Protein AF-A0A2E2EF40-F1 (afdb_monomer_lite)

pLDDT: mean 74.24, std 18.03, range [27.7, 95.25]

Secondary structure (DSSP, 8-state):
------S--EEEEEETTEEEEEEEEEEEEETTTTEEEEEE-GGGGGG--TTSPEEEE-SGGG-EEEE-EEEEETTEEEEEPPS-EE-----SS-EEEPPTT---EEEEEEE-SSSTT-EEEEEEEEEEEETTEEEEE--GGGTHHHHGGGGS-------

Structure (mmCIF, N/CA/C/O backbone):
data_AF-A0A2E2EF40-F1
#
_entry.id   AF-A0A2E2EF40-F1
#
loop_
_atom_site.group_PDB
_atom_site.id
_atom_site.type_symbol
_atom_site.label_atom_id
_atom_site.label_alt_id
_atom_site.label_comp_id
_atom_site.label_asym_id
_atom_site.label_entity_id
_atom_site.label_seq_id
_atom_site.pdbx_PDB_ins_code
_atom_site.Cartn_x
_atom_site.Cartn_y
_atom_site.Cartn_z
_atom_site.occupancy
_atom_site.B_iso_or_equiv
_atom_site.auth_seq_id
_atom_site.auth_comp_id
_atom_site.auth_asym_id
_atom_site.auth_atom_id
_atom_site.pdbx_PDB_model_num
ATOM 1 N N . MET A 1 1 ? 7.860 -22.234 -0.639 1.00 31.56 1 MET A N 1
ATOM 2 C CA . MET A 1 1 ? 7.579 -21.766 -2.011 1.00 31.56 1 MET A CA 1
ATOM 3 C C . MET A 1 1 ? 7.080 -20.339 -1.904 1.00 31.56 1 MET A C 1
ATOM 5 O O . MET A 1 1 ? 5.899 -20.132 -1.648 1.00 31.56 1 MET A O 1
ATOM 9 N N . ASP A 1 2 ? 8.005 -19.384 -1.998 1.00 34.00 2 ASP A N 1
ATOM 10 C CA . ASP A 1 2 ? 7.690 -17.957 -2.047 1.00 34.00 2 ASP A CA 1
ATOM 11 C C . ASP A 1 2 ? 7.050 -17.652 -3.397 1.00 34.00 2 ASP A C 1
ATOM 13 O O . ASP A 1 2 ? 7.686 -17.753 -4.447 1.00 34.00 2 ASP A O 1
ATOM 17 N N . LYS A 1 3 ? 5.751 -17.357 -3.367 1.00 34.69 3 LYS A N 1
ATOM 18 C CA . LYS A 1 3 ? 5.041 -16.816 -4.520 1.00 34.69 3 LYS A CA 1
ATOM 19 C C . LYS A 1 3 ? 5.414 -15.340 -4.633 1.00 34.69 3 LYS A C 1
ATOM 21 O O . LYS A 1 3 ? 5.454 -14.640 -3.625 1.00 34.69 3 LYS A O 1
ATOM 26 N N . GLY A 1 4 ? 5.753 -14.940 -5.858 1.00 31.34 4 GLY A N 1
ATOM 27 C CA . GLY A 1 4 ? 6.268 -13.626 -6.221 1.00 31.34 4 GLY A CA 1
ATOM 28 C C . GLY A 1 4 ? 5.446 -12.464 -5.681 1.00 31.34 4 GLY A C 1
ATOM 29 O O . GLY A 1 4 ? 4.283 -12.630 -5.332 1.00 31.34 4 GLY A O 1
ATOM 30 N N . ALA A 1 5 ? 6.089 -11.298 -5.633 1.00 36.22 5 ALA A N 1
ATOM 31 C CA . ALA A 1 5 ? 5.515 -10.017 -5.249 1.00 36.22 5 ALA A CA 1
ATOM 32 C C . ALA A 1 5 ? 4.274 -9.692 -6.100 1.00 36.22 5 ALA A C 1
ATOM 34 O O . ALA A 1 5 ? 4.345 -9.018 -7.124 1.00 36.22 5 ALA A O 1
ATOM 35 N N . THR A 1 6 ? 3.133 -10.231 -5.694 1.00 41.31 6 THR A N 1
ATOM 36 C CA . THR A 1 6 ? 1.815 -9.917 -6.212 1.00 41.31 6 THR A CA 1
ATOM 37 C C . THR A 1 6 ? 1.400 -8.555 -5.675 1.00 41.31 6 THR A C 1
ATOM 39 O O . THR A 1 6 ? 1.811 -8.135 -4.596 1.00 41.31 6 THR A O 1
ATOM 42 N N . ASN A 1 7 ? 0.605 -7.850 -6.476 1.00 52.72 7 ASN A N 1
ATOM 43 C CA . ASN A 1 7 ? 0.009 -6.536 -6.235 1.00 52.72 7 ASN A CA 1
ATOM 44 C C . ASN A 1 7 ? -0.895 -6.505 -4.983 1.00 52.72 7 ASN A C 1
ATOM 46 O O . ASN A 1 7 ? -2.110 -6.330 -5.094 1.00 52.72 7 ASN A O 1
ATOM 50 N N . GLU A 1 8 ? -0.325 -6.727 -3.806 1.00 73.81 8 GLU A N 1
ATOM 51 C CA . GLU A 1 8 ? -1.030 -6.899 -2.541 1.00 73.81 8 GLU A CA 1
ATOM 52 C C . GLU A 1 8 ? -0.910 -5.629 -1.696 1.00 73.81 8 GLU A C 1
ATOM 54 O O . GLU A 1 8 ? 0.163 -5.031 -1.587 1.00 73.81 8 GLU A O 1
ATOM 59 N N . CYS A 1 9 ? -2.029 -5.195 -1.111 1.00 86.25 9 CYS A N 1
ATOM 60 C CA . CYS A 1 9 ? -2.019 -4.123 -0.125 1.00 86.25 9 CYS A CA 1
ATOM 61 C C . CYS A 1 9 ? -1.294 -4.622 1.130 1.00 86.25 9 CYS A C 1
ATOM 63 O O . CYS A 1 9 ? -1.568 -5.715 1.631 1.00 86.25 9 CYS A O 1
ATOM 65 N N . PHE A 1 10 ? -0.379 -3.818 1.655 1.00 91.38 10 PHE A N 1
ATOM 66 C CA . PHE A 1 10 ? 0.350 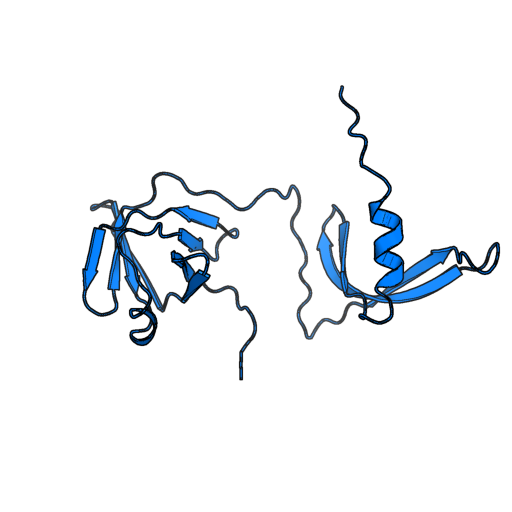-4.159 2.870 1.00 91.38 10 PHE A CA 1
ATOM 67 C C . PHE A 1 10 ? 0.583 -2.923 3.720 1.00 91.38 10 PHE A C 1
ATOM 69 O O . PHE A 1 10 ? 0.743 -1.811 3.209 1.00 91.38 10 PHE A O 1
ATOM 76 N N . ILE A 1 11 ? 0.664 -3.136 5.027 1.00 92.75 11 ILE A N 1
ATOM 77 C CA . ILE A 1 11 ? 1.240 -2.159 5.942 1.00 92.75 11 ILE A CA 1
ATOM 78 C C . ILE A 1 11 ? 2.690 -2.529 6.231 1.00 92.75 11 ILE A C 1
ATOM 80 O O . ILE A 1 11 ? 3.075 -3.699 6.168 1.00 92.75 11 ILE A O 1
ATOM 84 N N . TRP A 1 12 ? 3.516 -1.545 6.553 1.00 93.00 12 TRP A N 1
ATOM 85 C CA . TRP A 1 12 ? 4.860 -1.814 7.045 1.00 93.00 12 TRP A CA 1
ATOM 86 C C . TRP A 1 12 ? 5.276 -0.840 8.138 1.00 93.00 12 TRP A C 1
ATOM 88 O O . TRP A 1 12 ? 4.771 0.282 8.226 1.00 93.00 12 TRP A O 1
ATOM 98 N N . GLN A 1 13 ? 6.242 -1.286 8.937 1.00 92.19 13 GLN A N 1
ATOM 99 C CA . GLN A 1 13 ? 6.933 -0.485 9.939 1.00 92.19 13 GLN A CA 1
ATOM 100 C C . GLN A 1 13 ? 8.443 -0.633 9.768 1.00 92.19 13 GLN A C 1
ATOM 102 O O . GLN A 1 13 ? 8.938 -1.681 9.347 1.00 92.19 13 GLN A O 1
ATOM 107 N N . ASN A 1 14 ? 9.175 0.417 10.125 1.00 87.94 14 ASN A N 1
ATOM 108 C CA . ASN A 1 14 ? 10.618 0.339 10.314 1.00 87.94 14 ASN A CA 1
ATOM 109 C C . ASN A 1 14 ? 10.872 0.290 11.824 1.00 87.94 14 ASN A C 1
ATOM 111 O O . ASN A 1 14 ? 10.553 1.240 12.541 1.00 87.94 14 ASN A O 1
ATOM 115 N N . ILE A 1 15 ? 11.383 -0.835 12.317 1.00 86.81 15 ILE A N 1
ATOM 116 C CA . 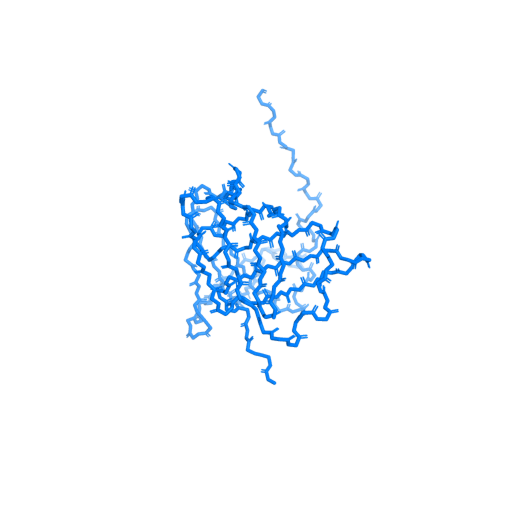ILE A 1 15 ? 11.641 -1.082 13.739 1.00 86.81 15 ILE A CA 1
ATOM 117 C C . ILE A 1 15 ? 13.092 -1.550 13.851 1.00 86.81 15 ILE A C 1
ATOM 119 O O . ILE A 1 15 ? 13.463 -2.532 13.212 1.00 86.81 15 ILE A O 1
ATOM 123 N N . TYR A 1 16 ? 13.913 -0.840 14.631 1.00 85.56 16 TYR A N 1
ATOM 124 C CA . TYR A 1 16 ? 15.350 -1.120 14.792 1.00 85.56 16 TYR A CA 1
ATOM 125 C C . TYR A 1 16 ? 16.074 -1.327 13.448 1.00 85.56 16 TYR A C 1
ATOM 127 O O . TYR A 1 16 ? 16.687 -2.365 13.220 1.00 85.56 16 TYR A O 1
ATOM 135 N N . GLU A 1 17 ? 15.914 -0.371 12.524 1.00 83.56 17 GLU A N 1
ATOM 136 C CA . GLU A 1 17 ? 16.506 -0.387 11.168 1.00 83.56 17 GLU A CA 1
ATOM 137 C C . GLU A 1 17 ? 16.052 -1.541 10.258 1.00 83.56 17 GLU A C 1
ATOM 139 O O . GLU A 1 17 ? 16.454 -1.632 9.098 1.00 83.56 17 GLU A O 1
ATOM 144 N N . LYS A 1 18 ? 15.143 -2.394 10.734 1.00 85.06 18 LYS A N 1
ATOM 145 C CA . LYS A 1 18 ? 14.569 -3.487 9.963 1.00 85.06 18 LYS A CA 1
ATOM 146 C C . LYS A 1 18 ? 13.156 -3.141 9.513 1.00 85.06 18 LYS A C 1
ATOM 148 O O . LYS A 1 18 ? 12.322 -2.674 10.289 1.00 85.06 18 LYS A O 1
ATOM 153 N N . ARG A 1 19 ? 12.874 -3.409 8.238 1.00 87.69 19 ARG A N 1
ATOM 154 C CA . ARG A 1 19 ? 11.537 -3.266 7.661 1.00 87.69 19 ARG A CA 1
ATOM 155 C C . ARG A 1 19 ? 10.715 -4.527 7.921 1.00 87.69 19 ARG A C 1
ATOM 157 O O . ARG A 1 19 ? 11.106 -5.616 7.507 1.00 87.69 19 ARG A O 1
ATOM 164 N N . PHE A 1 20 ? 9.561 -4.364 8.556 1.00 88.38 20 PHE A N 1
ATOM 165 C CA . PHE A 1 20 ? 8.573 -5.420 8.770 1.00 88.38 20 PHE A CA 1
ATOM 166 C C . PHE A 1 20 ? 7.357 -5.148 7.895 1.00 88.38 20 PHE A C 1
ATOM 168 O O . PHE A 1 20 ? 6.777 -4.069 7.970 1.00 88.38 20 PHE A O 1
ATOM 175 N N . ILE A 1 21 ? 7.008 -6.103 7.033 1.00 90.62 21 ILE A N 1
ATOM 176 C CA . ILE A 1 21 ? 5.895 -6.000 6.084 1.00 90.62 21 ILE A CA 1
ATOM 177 C C . ILE A 1 21 ? 4.789 -6.951 6.532 1.00 90.62 21 ILE A C 1
ATOM 179 O O . ILE A 1 21 ? 5.046 -8.122 6.818 1.00 90.62 21 ILE A O 1
ATOM 183 N N . HIS A 1 22 ? 3.558 -6.450 6.551 1.00 90.31 22 HIS A N 1
ATOM 184 C CA . HIS A 1 22 ? 2.372 -7.206 6.917 1.00 90.31 22 HIS A CA 1
ATOM 185 C C . HIS A 1 22 ? 1.329 -7.073 5.812 1.00 90.31 22 HIS A C 1
ATOM 187 O O . HIS A 1 22 ? 0.774 -5.998 5.581 1.00 90.31 22 HIS A O 1
ATOM 193 N N . TYR A 1 23 ? 1.081 -8.180 5.121 1.00 89.12 23 TYR A N 1
ATOM 194 C CA . TYR A 1 23 ? 0.034 -8.263 4.111 1.00 89.12 23 TYR A CA 1
ATOM 195 C C . TYR A 1 23 ? -1.343 -8.160 4.764 1.00 89.12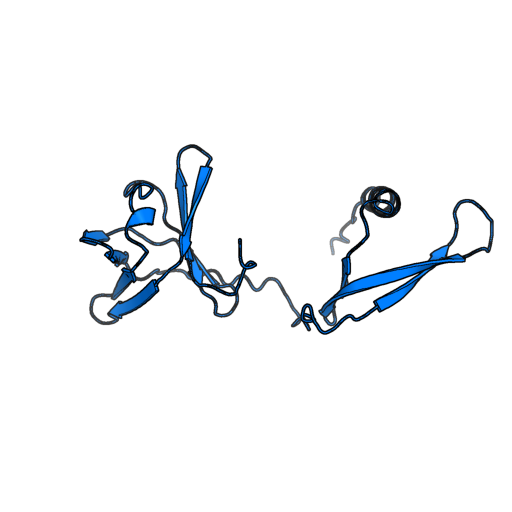 23 TYR A C 1
ATOM 197 O O . TYR A 1 23 ? -1.569 -8.740 5.830 1.00 89.12 23 TYR A O 1
ATOM 205 N N . ILE A 1 24 ? -2.218 -7.391 4.121 1.00 90.38 24 ILE A N 1
ATOM 206 C CA . ILE A 1 24 ? -3.563 -7.091 4.602 1.00 90.38 24 ILE A CA 1
ATOM 207 C C . ILE A 1 24 ? -4.509 -8.190 4.129 1.00 90.38 24 ILE A C 1
ATOM 209 O O . ILE A 1 24 ? -4.603 -8.439 2.928 1.00 90.38 24 ILE A O 1
ATOM 213 N N . ASP A 1 25 ? -5.209 -8.819 5.068 1.00 89.75 25 ASP A N 1
ATOM 214 C CA . ASP A 1 25 ? -6.244 -9.809 4.769 1.00 89.75 25 ASP A CA 1
ATOM 215 C C . ASP A 1 25 ? -7.585 -9.111 4.467 1.00 89.75 25 ASP A C 1
ATOM 217 O O . ASP A 1 25 ? -8.266 -9.465 3.505 1.00 89.75 25 ASP A O 1
ATOM 221 N N . SER A 1 26 ? -7.943 -8.075 5.237 1.00 89.38 26 SER A N 1
ATOM 222 C CA . SER A 1 26 ? -9.144 -7.259 5.010 1.00 89.38 26 SER A CA 1
ATOM 223 C C . SER A 1 26 ? -8.935 -5.795 5.427 1.00 89.38 26 SER A C 1
ATOM 225 O O . SER A 1 26 ? -8.096 -5.482 6.276 1.00 89.38 26 SER A O 1
ATOM 227 N N . MET A 1 27 ? -9.667 -4.873 4.794 1.00 91.19 27 MET A N 1
ATOM 228 C CA . MET A 1 27 ? -9.644 -3.442 5.112 1.00 91.19 27 MET A CA 1
ATOM 229 C C . MET A 1 27 ? -11.061 -2.878 5.072 1.00 91.19 27 MET A C 1
ATOM 231 O O . MET A 1 27 ? -11.761 -3.032 4.073 1.00 91.19 27 MET A O 1
ATOM 235 N N . GLU A 1 28 ? -11.451 -2.184 6.133 1.00 92.88 28 GLU A N 1
ATOM 236 C CA . GLU A 1 28 ? -12.728 -1.487 6.251 1.00 92.88 28 GLU A CA 1
ATOM 237 C C . GLU A 1 28 ? -12.473 -0.007 6.551 1.00 92.88 28 GLU A C 1
ATOM 239 O O . GLU A 1 28 ? -11.594 0.338 7.343 1.00 92.88 28 GLU A O 1
ATOM 244 N N . ILE A 1 29 ? -13.242 0.875 5.916 1.00 91.75 29 ILE A N 1
ATOM 245 C CA . ILE A 1 29 ? -13.181 2.318 6.143 1.00 91.75 29 ILE A CA 1
ATOM 246 C C . ILE A 1 29 ? -14.504 2.742 6.763 1.00 91.75 29 ILE A C 1
ATOM 248 O O . ILE A 1 29 ? -15.562 2.510 6.182 1.00 91.75 29 ILE A O 1
ATOM 252 N N . ASP A 1 30 ? -14.430 3.404 7.912 1.00 90.69 30 ASP A N 1
ATOM 253 C CA . ASP A 1 30 ? -15.572 4.055 8.540 1.00 90.69 30 ASP A CA 1
ATOM 254 C C . ASP A 1 30 ? -15.464 5.567 8.280 1.00 90.69 30 ASP A C 1
ATOM 256 O O . ASP A 1 30 ? -14.671 6.257 8.935 1.00 90.69 30 ASP A O 1
ATOM 260 N N . PRO A 1 31 ? -16.201 6.105 7.290 1.00 87.00 31 PRO A N 1
ATOM 261 C CA . PRO A 1 31 ? -16.083 7.507 6.906 1.00 87.00 31 PRO A CA 1
ATOM 262 C C . PRO A 1 31 ? -16.685 8.457 7.947 1.00 87.00 31 PRO A C 1
ATOM 264 O O . PRO A 1 31 ? -16.299 9.624 7.990 1.00 87.00 31 PRO A O 1
ATOM 267 N N . VAL A 1 32 ? -17.610 7.975 8.787 1.00 91.19 32 VAL A N 1
ATOM 268 C CA . VAL A 1 32 ? -18.254 8.783 9.833 1.00 91.19 32 VAL A CA 1
ATOM 269 C C . VAL A 1 32 ? -17.279 8.998 10.981 1.00 91.19 32 VAL A C 1
ATOM 271 O O . VAL A 1 32 ? -17.085 10.128 11.426 1.00 91.19 32 VAL A O 1
ATOM 274 N N . LEU A 1 33 ? -16.622 7.924 11.421 1.00 91.94 33 LEU A N 1
ATOM 275 C CA . LEU A 1 33 ? -15.618 7.980 12.482 1.00 91.94 33 LEU A CA 1
ATOM 276 C C . LEU A 1 33 ? -14.229 8.402 11.982 1.00 91.94 33 LEU A C 1
ATOM 278 O O . LEU A 1 33 ? -13.340 8.624 12.799 1.00 91.94 33 LEU A O 1
ATOM 282 N N . LYS A 1 34 ? -14.039 8.528 10.661 1.00 93.38 34 LYS A N 1
ATOM 283 C CA . LYS A 1 34 ? -12.747 8.807 10.014 1.00 93.38 34 LYS A CA 1
ATOM 284 C C . LYS A 1 34 ? -11.655 7.842 10.483 1.00 93.38 34 LYS A C 1
ATOM 286 O O . LYS A 1 34 ? -10.565 8.264 10.869 1.00 93.38 34 LYS A O 1
ATOM 291 N N . ILE A 1 35 ? -11.936 6.543 10.424 1.00 94.88 35 ILE A N 1
ATOM 292 C CA . ILE A 1 35 ? -10.974 5.491 10.781 1.00 94.88 35 ILE A CA 1
ATOM 293 C C . ILE A 1 35 ? -10.869 4.424 9.696 1.00 94.88 35 ILE A C 1
ATOM 295 O O . ILE A 1 35 ? -11.780 4.220 8.892 1.00 94.88 35 ILE A O 1
ATOM 299 N N . ILE A 1 36 ? -9.739 3.724 9.706 1.00 94.38 36 ILE A N 1
ATOM 300 C CA . ILE A 1 36 ? -9.470 2.551 8.880 1.00 94.38 36 ILE A CA 1
ATOM 301 C C . ILE A 1 36 ? -9.203 1.373 9.812 1.00 94.38 36 ILE A C 1
ATOM 303 O O . ILE A 1 36 ? -8.343 1.453 10.690 1.00 94.38 36 ILE A O 1
ATOM 307 N N . ARG A 1 37 ? -9.917 0.265 9.608 1.00 95.00 37 ARG A N 1
ATOM 308 C CA . ARG A 1 37 ? -9.665 -1.014 10.278 1.00 95.00 37 ARG A CA 1
ATOM 309 C C . ARG A 1 37 ? -8.955 -1.940 9.302 1.00 95.00 37 ARG A C 1
ATOM 311 O O . ARG A 1 37 ? -9.443 -2.170 8.200 1.00 95.00 37 ARG A O 1
ATOM 318 N N . ILE A 1 38 ? -7.795 -2.447 9.699 1.00 94.62 38 ILE A N 1
ATOM 319 C CA . ILE A 1 38 ? -6.955 -3.324 8.883 1.00 94.62 38 ILE A CA 1
ATOM 320 C C . ILE A 1 38 ? -6.765 -4.639 9.623 1.00 94.62 38 ILE A C 1
ATOM 322 O O . ILE A 1 38 ? -6.267 -4.654 10.748 1.00 94.62 38 ILE A O 1
ATOM 326 N N . GLU A 1 39 ? -7.121 -5.741 8.977 1.00 92.56 39 GLU A N 1
ATOM 327 C CA . GLU A 1 39 ? -6.853 -7.085 9.471 1.00 92.56 39 GLU A CA 1
ATOM 328 C C . GLU A 1 39 ? -5.579 -7.641 8.832 1.00 92.56 39 GLU A C 1
ATOM 330 O O . GLU A 1 39 ? -5.391 -7.568 7.614 1.00 92.56 39 GLU A O 1
ATOM 335 N N . ILE A 1 40 ? -4.695 -8.204 9.656 1.00 90.56 40 ILE A N 1
ATOM 336 C CA . ILE A 1 40 ? -3.489 -8.904 9.202 1.00 90.56 40 ILE A CA 1
ATOM 337 C C . ILE A 1 40 ? -3.405 -10.288 9.852 1.00 90.56 40 ILE A C 1
ATOM 339 O O . ILE A 1 40 ? -3.932 -10.520 10.940 1.00 90.56 40 ILE A O 1
ATOM 343 N N . LYS A 1 41 ? -2.636 -11.200 9.251 1.00 83.94 41 LYS A N 1
ATOM 344 C CA . LYS A 1 41 ? -2.429 -12.551 9.801 1.00 83.94 41 LYS A CA 1
ATOM 345 C C . LYS A 1 41 ? -1.925 -12.512 11.247 1.00 83.94 41 LYS A C 1
ATOM 347 O O . LYS A 1 41 ? -0.906 -11.885 11.521 1.00 83.94 41 LYS A O 1
ATOM 352 N N . ALA A 1 42 ? -2.525 -13.308 12.135 1.00 75.38 42 ALA A N 1
ATOM 353 C CA . ALA A 1 42 ? -2.170 -13.390 13.562 1.00 75.38 42 ALA A CA 1
ATOM 354 C C . ALA A 1 42 ? -0.662 -13.522 13.840 1.00 75.38 42 ALA A C 1
ATOM 356 O O . ALA A 1 42 ? -0.101 -12.866 14.715 1.00 75.38 42 ALA A O 1
ATOM 357 N N . ARG A 1 43 ? 0.040 -14.348 13.054 1.00 77.00 43 ARG A N 1
ATOM 358 C CA . ARG A 1 43 ? 1.495 -14.552 13.191 1.00 77.00 43 ARG A CA 1
ATOM 359 C C . ARG A 1 43 ? 2.320 -13.276 12.978 1.00 77.00 43 ARG A C 1
ATOM 361 O O . ARG A 1 43 ? 3.436 -13.189 13.480 1.00 77.00 43 ARG A O 1
ATOM 368 N N . SER A 1 44 ? 1.775 -12.310 12.247 1.00 76.62 44 SER A N 1
ATOM 369 C CA . SER A 1 44 ? 2.409 -11.039 11.909 1.00 76.62 44 SER A CA 1
ATOM 370 C C . SER A 1 44 ? 2.351 -10.019 13.053 1.00 76.62 44 SER A C 1
ATOM 372 O O . SER A 1 44 ? 3.173 -9.106 13.071 1.00 76.62 44 SER A O 1
ATOM 374 N N . PHE A 1 45 ? 1.455 -10.195 14.036 1.00 76.19 45 PHE A N 1
ATOM 375 C CA . PHE A 1 45 ? 1.294 -9.267 15.167 1.00 76.19 45 PHE A CA 1
ATOM 376 C C . PHE A 1 45 ? 2.507 -9.191 16.092 1.00 76.19 45 PHE A C 1
ATOM 378 O O . PHE A 1 45 ? 2.739 -8.159 16.714 1.00 76.19 45 PHE A O 1
ATOM 385 N N . LYS A 1 46 ? 3.329 -10.248 16.150 1.00 77.94 46 LYS A N 1
ATOM 386 C CA . LYS A 1 46 ? 4.540 -10.291 16.992 1.00 77.94 46 LYS A CA 1
ATOM 387 C C . LYS A 1 46 ? 5.552 -9.184 16.682 1.00 77.94 46 LYS A C 1
ATOM 389 O O . LYS A 1 46 ? 6.463 -8.959 17.471 1.00 77.94 46 LYS A O 1
ATOM 394 N N . HIS A 1 47 ? 5.426 -8.540 15.526 1.00 78.31 47 HIS A N 1
ATOM 395 C CA . HIS A 1 47 ? 6.346 -7.511 15.058 1.00 78.31 47 HIS A CA 1
ATOM 396 C C . HIS A 1 47 ? 5.679 -6.141 14.915 1.00 78.31 47 HIS A C 1
ATOM 398 O O . HIS A 1 47 ? 6.238 -5.271 14.256 1.00 78.31 47 HIS A O 1
ATOM 404 N N . ILE A 1 48 ? 4.507 -5.944 15.526 1.00 84.75 48 ILE A N 1
ATOM 405 C CA . ILE A 1 48 ? 3.865 -4.634 15.587 1.00 84.75 48 ILE A CA 1
ATOM 406 C C . ILE A 1 48 ? 4.435 -3.834 16.749 1.00 84.75 48 ILE A C 1
ATOM 408 O O . ILE A 1 48 ? 4.469 -4.305 17.884 1.00 84.75 48 ILE A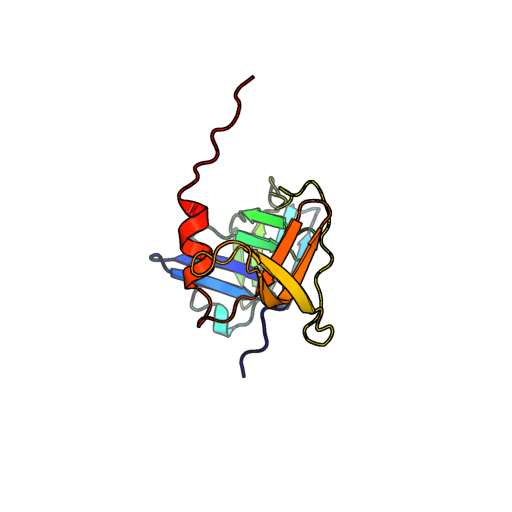 O 1
ATOM 412 N N . HIS A 1 49 ? 4.817 -2.591 16.472 1.00 86.81 49 HIS A N 1
ATOM 413 C CA . HIS A 1 49 ? 5.252 -1.650 17.495 1.00 86.81 49 HIS A CA 1
ATOM 414 C C . HIS A 1 49 ? 4.400 -0.373 17.440 1.00 86.81 49 HIS A C 1
ATOM 416 O O . HIS A 1 49 ? 4.629 0.453 16.557 1.00 86.81 49 HIS A O 1
ATOM 422 N N . PRO A 1 50 ? 3.448 -0.156 18.370 1.00 85.00 50 PRO A N 1
ATOM 423 C CA . PRO A 1 50 ? 2.509 0.973 18.314 1.00 85.00 50 PRO A CA 1
ATOM 424 C C . PRO A 1 50 ? 3.158 2.360 18.221 1.00 85.00 50 PRO A C 1
ATOM 426 O O . PRO A 1 50 ? 2.612 3.250 17.584 1.00 85.00 50 PRO A O 1
ATOM 429 N N . LEU A 1 51 ? 4.341 2.541 18.822 1.00 86.12 51 LEU A N 1
ATOM 430 C CA . LEU A 1 51 ? 5.066 3.821 18.791 1.00 86.12 51 LEU A CA 1
ATOM 431 C C . LEU A 1 51 ? 5.881 4.043 17.504 1.00 86.12 51 LEU A C 1
ATOM 433 O O . LEU A 1 51 ? 6.444 5.118 17.322 1.00 86.12 51 LEU A O 1
ATOM 437 N N . SER A 1 52 ? 6.011 3.031 16.638 1.00 86.62 52 SER A N 1
ATOM 438 C CA . SER A 1 52 ? 6.701 3.190 15.354 1.00 86.62 52 SER A CA 1
ATOM 439 C C . SER A 1 52 ? 5.719 3.648 14.278 1.00 86.62 52 SER A C 1
ATOM 441 O O . SER A 1 52 ? 4.539 3.302 14.299 1.00 86.62 52 SER A O 1
ATOM 443 N N . ASN A 1 53 ? 6.215 4.415 13.307 1.00 88.06 53 ASN A N 1
ATOM 444 C CA . ASN A 1 53 ? 5.404 4.897 12.196 1.00 88.06 53 ASN A CA 1
ATOM 445 C C . ASN A 1 53 ? 4.869 3.721 11.368 1.00 88.06 53 ASN A C 1
ATOM 447 O O . ASN A 1 53 ? 5.636 2.862 10.922 1.00 88.06 53 ASN A O 1
ATOM 451 N N . PHE A 1 54 ? 3.564 3.737 11.114 1.00 92.00 54 PHE A N 1
ATOM 452 C CA . PHE A 1 54 ? 2.923 2.835 10.171 1.00 92.00 54 PHE A CA 1
ATOM 453 C C . PHE A 1 54 ? 2.798 3.509 8.816 1.00 92.00 54 PHE A C 1
ATOM 455 O O . PHE A 1 54 ? 2.481 4.695 8.704 1.00 92.00 54 PHE A O 1
ATOM 462 N N . TYR A 1 55 ? 3.005 2.720 7.776 1.00 92.38 55 TYR A N 1
ATOM 463 C CA . TYR A 1 55 ? 2.766 3.138 6.410 1.00 92.38 55 TYR A CA 1
ATOM 464 C C . TYR A 1 55 ? 1.926 2.085 5.708 1.00 92.38 55 TYR A C 1
ATOM 466 O O . TYR A 1 55 ? 2.105 0.890 5.942 1.00 92.38 55 TYR A O 1
ATOM 474 N N . LEU A 1 56 ? 1.035 2.535 4.837 1.00 90.81 56 LEU A N 1
ATOM 475 C CA . LEU A 1 56 ? 0.149 1.696 4.049 1.00 90.81 56 LEU A CA 1
ATOM 476 C C . LEU A 1 56 ? 0.477 1.867 2.574 1.00 90.81 56 LEU A C 1
ATOM 478 O O . LEU A 1 56 ? 0.520 2.990 2.073 1.00 90.81 56 LEU A O 1
ATOM 482 N N . LYS A 1 57 ? 0.692 0.743 1.888 1.00 89.69 57 LYS A N 1
ATOM 483 C CA . LYS A 1 57 ? 0.737 0.680 0.432 1.00 89.69 57 LYS A CA 1
ATOM 484 C C . LYS A 1 57 ? -0.603 0.152 -0.064 1.00 89.69 57 LYS A C 1
ATOM 486 O O . LYS A 1 57 ? -0.984 -0.976 0.251 1.00 89.69 57 LYS A O 1
ATOM 491 N N . LEU A 1 58 ? -1.289 0.962 -0.858 1.00 85.12 58 LEU A N 1
ATOM 492 C CA . LEU A 1 58 ? -2.489 0.566 -1.578 1.00 85.12 58 LEU A CA 1
ATOM 493 C C . LEU A 1 58 ? -2.115 0.038 -2.961 1.00 85.12 58 LEU A C 1
ATOM 495 O O . LEU A 1 58 ? -1.196 0.533 -3.613 1.00 85.12 58 LEU A O 1
ATOM 499 N N . LYS A 1 59 ? -2.886 -0.942 -3.434 1.00 78.25 59 LYS A N 1
ATOM 500 C CA . LYS A 1 59 ? -2.780 -1.460 -4.801 1.00 78.25 59 LYS A CA 1
ATOM 501 C C . LYS A 1 59 ? -3.080 -0.381 -5.848 1.00 78.25 59 LYS A C 1
ATOM 503 O O . LYS A 1 59 ? -2.461 -0.349 -6.905 1.00 78.25 59 LYS A O 1
ATOM 508 N N . THR A 1 60 ? -4.038 0.499 -5.567 1.00 69.12 60 THR A N 1
ATOM 509 C CA . THR A 1 60 ? -4.472 1.542 -6.501 1.00 69.12 60 THR A CA 1
ATOM 510 C C . THR A 1 60 ? -3.387 2.607 -6.656 1.00 69.12 60 THR A C 1
ATOM 512 O O . THR A 1 60 ? -3.018 3.257 -5.676 1.00 69.12 60 THR A O 1
ATOM 515 N N . ARG A 1 61 ? -2.896 2.799 -7.890 1.00 66.00 61 ARG A N 1
ATOM 516 C CA . ARG A 1 61 ? -1.910 3.837 -8.270 1.00 66.00 61 ARG A CA 1
ATOM 517 C C . ARG A 1 61 ? -0.621 3.835 -7.435 1.00 66.00 61 ARG A C 1
ATOM 519 O O . ARG A 1 61 ? -0.021 4.884 -7.215 1.00 66.00 61 ARG A O 1
ATOM 526 N N . ASP A 1 62 ? -0.238 2.662 -6.917 1.00 69.31 62 ASP A N 1
ATOM 527 C CA . ASP A 1 62 ? 0.892 2.500 -5.990 1.00 69.31 62 ASP A CA 1
ATOM 528 C C . ASP A 1 62 ? 0.875 3.536 -4.845 1.00 69.31 62 ASP A C 1
ATOM 530 O O . ASP A 1 62 ? 1.909 4.041 -4.406 1.00 69.31 62 ASP A O 1
ATOM 534 N N . SER A 1 63 ? -0.321 3.890 -4.369 1.00 80.81 63 SER A N 1
ATOM 535 C CA . SER A 1 63 ? -0.483 4.967 -3.396 1.00 80.81 63 SER A CA 1
ATOM 536 C C . SER A 1 63 ? 0.104 4.573 -2.048 1.00 80.81 63 SER A C 1
ATOM 538 O O . SER A 1 63 ? -0.086 3.452 -1.570 1.00 80.81 63 SER A O 1
ATOM 540 N N . VAL A 1 64 ? 0.781 5.521 -1.411 1.00 87.50 64 VAL A N 1
ATOM 541 C CA . VAL A 1 64 ? 1.373 5.362 -0.088 1.00 87.50 64 VAL A CA 1
ATOM 542 C C . VAL A 1 64 ? 0.835 6.435 0.844 1.00 87.50 64 VAL A C 1
ATOM 544 O O . VAL A 1 64 ? 0.867 7.623 0.531 1.00 87.50 64 VAL A O 1
ATOM 547 N N . CYS A 1 65 ? 0.405 6.038 2.035 1.00 88.50 65 CYS A N 1
ATOM 548 C CA . CYS A 1 65 ? 0.101 6.978 3.107 1.00 88.50 65 CYS A CA 1
ATOM 549 C C . CYS A 1 65 ? 0.785 6.573 4.409 1.00 88.50 65 CYS A C 1
ATOM 551 O O . CYS A 1 65 ? 1.075 5.400 4.657 1.00 88.50 65 CYS A O 1
ATOM 553 N N . LYS A 1 66 ? 1.064 7.580 5.236 1.00 90.38 66 LYS A N 1
ATOM 554 C CA . LYS A 1 66 ? 1.426 7.381 6.635 1.00 90.38 66 LYS A CA 1
ATOM 555 C C . LYS A 1 66 ? 0.130 7.216 7.424 1.00 90.38 66 LYS A C 1
ATOM 557 O O . LYS A 1 66 ? -0.802 7.988 7.219 1.00 90.38 66 LYS A O 1
ATOM 562 N N . LEU A 1 67 ? 0.084 6.222 8.300 1.00 91.69 67 LEU A N 1
ATOM 563 C CA . LEU A 1 67 ? -1.054 5.962 9.170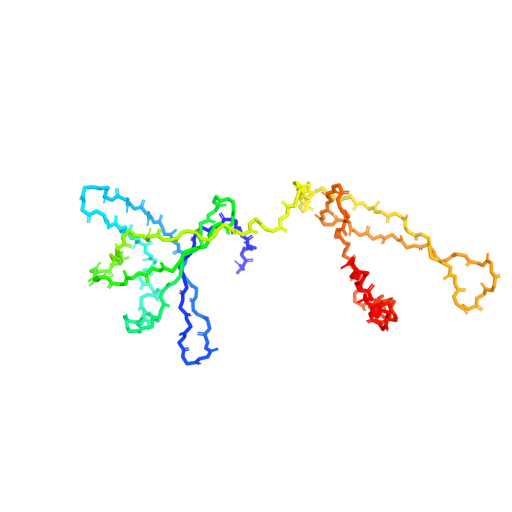 1.00 91.69 67 LEU A CA 1
ATOM 564 C C . LEU A 1 67 ? -0.718 6.360 10.603 1.00 91.69 67 LEU A C 1
ATOM 566 O O . LEU A 1 67 ? 0.395 6.126 11.083 1.00 91.69 67 LEU A O 1
ATOM 570 N N . GLU A 1 68 ? -1.703 6.928 11.286 1.00 91.31 68 GLU A N 1
ATOM 571 C CA . GLU A 1 68 ? -1.635 7.196 12.715 1.00 91.31 68 GLU A CA 1
ATOM 572 C C . GLU A 1 68 ? -2.362 6.081 13.467 1.00 91.31 68 GLU A C 1
ATOM 574 O O . GLU A 1 68 ? -3.533 5.795 13.208 1.00 91.31 68 GLU A O 1
ATOM 579 N N . TYR A 1 69 ? -1.631 5.406 14.351 1.00 92.88 69 TYR A N 1
ATOM 580 C CA . TYR A 1 69 ? -2.133 4.281 15.131 1.00 92.88 69 TYR A CA 1
ATOM 581 C C . TYR A 1 69 ? -3.134 4.761 16.188 1.00 92.88 69 TYR A C 1
ATOM 583 O O . TYR A 1 69 ? -2.826 5.667 16.959 1.00 92.88 69 TYR A O 1
ATOM 591 N N . LEU A 1 70 ? -4.300 4.113 16.255 1.00 93.19 70 LEU A N 1
ATOM 592 C CA . LEU A 1 70 ? -5.309 4.361 17.284 1.00 93.19 70 LEU A CA 1
ATOM 593 C C . LEU A 1 70 ? -5.318 3.237 18.325 1.00 93.19 70 LEU A C 1
ATOM 595 O O . LEU A 1 70 ? -5.153 3.473 19.520 1.00 93.19 70 LEU A O 1
ATOM 599 N N . SER A 1 71 ? -5.526 2.000 17.875 1.00 92.44 71 SER A N 1
ATOM 600 C CA . SER A 1 71 ? -5.631 0.830 18.748 1.00 92.44 71 SER A CA 1
ATOM 601 C C . SER A 1 71 ? -5.434 -0.467 17.964 1.00 92.44 71 SER A C 1
ATOM 603 O O . SER A 1 71 ? -5.340 -0.467 16.737 1.00 92.44 71 SER A O 1
ATOM 605 N N . HIS A 1 72 ? -5.374 -1.597 18.662 1.00 90.62 72 HIS A N 1
ATOM 606 C CA . HIS A 1 72 ? -5.515 -2.910 18.045 1.00 90.62 72 HIS A CA 1
ATOM 607 C C . HIS A 1 72 ? -6.301 -3.842 18.967 1.00 90.62 72 HIS A C 1
ATOM 609 O O . HIS A 1 72 ? -6.305 -3.667 20.186 1.00 90.62 72 HIS A O 1
ATOM 615 N N . SER A 1 73 ? -6.960 -4.836 18.379 1.00 86.56 73 SER A N 1
ATOM 616 C CA . SER A 1 73 ? -7.641 -5.912 19.094 1.00 86.56 73 SER A CA 1
ATOM 617 C C . SER A 1 73 ? -7.567 -7.190 18.267 1.00 86.56 73 SER A C 1
ATOM 619 O O . SER A 1 73 ? -7.957 -7.210 17.098 1.00 86.56 73 SER A O 1
ATOM 621 N N . GLY A 1 74 ? -7.039 -8.262 18.858 1.00 85.56 74 GLY A N 1
ATOM 622 C CA . GLY A 1 74 ? -6.808 -9.517 18.145 1.00 85.56 74 GLY A CA 1
ATOM 623 C C . GLY A 1 74 ? -5.943 -9.307 16.900 1.00 85.56 74 GLY A C 1
ATOM 624 O O . GLY A 1 74 ? -4.810 -8.847 17.009 1.00 85.56 74 GLY A O 1
ATOM 625 N N . ASN A 1 75 ? -6.500 -9.630 15.730 1.00 87.94 75 ASN A N 1
ATOM 626 C CA . ASN A 1 75 ? -5.827 -9.509 14.435 1.00 87.94 75 ASN A CA 1
ATOM 627 C C . ASN A 1 75 ? -6.122 -8.192 13.694 1.00 87.94 75 ASN A C 1
ATOM 629 O O . ASN A 1 75 ? -5.722 -8.020 12.541 1.00 87.94 75 ASN A O 1
ATOM 633 N N . GLN A 1 76 ? -6.834 -7.268 14.337 1.00 92.12 76 GLN A N 1
ATOM 634 C CA . GLN A 1 76 ? -7.265 -6.016 13.736 1.00 92.12 76 GLN A CA 1
ATOM 635 C C . GLN A 1 76 ? -6.498 -4.842 14.338 1.00 92.12 76 GLN A C 1
ATOM 637 O O . GLN A 1 76 ? -6.390 -4.713 15.557 1.00 92.12 76 GLN A O 1
ATOM 642 N N . ILE A 1 77 ? -5.993 -3.966 13.477 1.00 94.38 77 ILE A N 1
ATOM 643 C CA . ILE A 1 77 ? -5.376 -2.695 13.845 1.00 94.38 77 ILE A CA 1
ATOM 644 C C . ILE A 1 77 ? -6.288 -1.578 13.355 1.00 94.38 77 ILE A C 1
ATOM 646 O O . ILE A 1 77 ? -6.774 -1.611 12.223 1.00 94.38 77 ILE A O 1
ATOM 650 N N . VAL A 1 78 ? -6.512 -0.589 14.206 1.00 95.25 78 VAL A N 1
ATOM 651 C CA . VAL A 1 78 ? -7.322 0.583 13.905 1.00 95.25 78 VAL A CA 1
ATOM 652 C C . VAL A 1 78 ? -6.402 1.787 13.766 1.00 95.25 78 VAL A C 1
ATOM 654 O O . VAL A 1 78 ? -5.551 2.045 14.622 1.00 95.25 78 VAL A O 1
ATOM 657 N N . PHE A 1 79 ? -6.591 2.526 12.682 1.00 95.19 79 PHE A N 1
ATOM 658 C CA . PHE A 1 79 ? -5.859 3.739 12.354 1.00 95.19 79 PHE A CA 1
ATOM 659 C C . PHE A 1 79 ? -6.828 4.895 12.150 1.00 95.19 79 PHE A C 1
ATOM 661 O O . PHE A 1 79 ? -7.963 4.683 11.716 1.00 95.19 79 PHE A O 1
ATOM 668 N N . TYR A 1 80 ? -6.369 6.120 12.384 1.00 93.88 80 TYR A N 1
ATOM 669 C CA . TYR A 1 80 ? -7.069 7.285 11.853 1.00 93.88 80 TYR A CA 1
ATOM 670 C C . TYR A 1 80 ? -7.011 7.284 10.326 1.00 93.88 80 TYR A C 1
ATOM 672 O O . TYR A 1 80 ? -6.047 6.813 9.712 1.00 93.88 80 TYR A O 1
ATOM 680 N N . PHE A 1 81 ? -8.058 7.819 9.706 1.00 91.19 81 PHE A N 1
ATOM 681 C CA . PHE A 1 81 ? -8.067 8.044 8.273 1.00 91.19 81 PHE A CA 1
ATOM 682 C C . PHE A 1 81 ? -6.959 9.049 7.913 1.00 91.19 81 PHE A C 1
ATOM 684 O O . PHE A 1 81 ? -6.872 10.105 8.540 1.00 91.19 81 PHE A O 1
ATOM 691 N N . PRO A 1 82 ? -6.096 8.741 6.932 1.00 88.25 82 PRO A N 1
ATOM 692 C CA . PRO A 1 82 ? -4.957 9.583 6.608 1.00 88.25 82 PRO A CA 1
ATOM 693 C C . PRO A 1 82 ? -5.425 10.904 5.993 1.00 88.25 82 PRO A C 1
ATOM 695 O O . PRO A 1 82 ? -6.197 10.915 5.037 1.00 88.25 82 PRO A O 1
ATOM 698 N N . GLU A 1 83 ? -4.899 12.020 6.495 1.00 80.00 83 GLU A N 1
ATOM 699 C CA . GLU A 1 83 ? -5.146 13.345 5.908 1.00 80.00 83 GLU A CA 1
ATOM 700 C C . GLU A 1 83 ? -4.450 13.514 4.551 1.00 80.00 83 GLU A C 1
ATOM 702 O O . GLU A 1 83 ? -4.926 14.238 3.679 1.00 80.00 83 GLU A O 1
ATOM 707 N N . PHE A 1 84 ? -3.329 12.811 4.358 1.00 74.94 84 PHE A N 1
ATOM 708 C CA . PHE A 1 84 ? -2.490 12.930 3.173 1.00 74.94 84 PHE A CA 1
ATOM 709 C C . PHE A 1 84 ? -2.228 11.563 2.541 1.00 74.94 84 PHE A C 1
ATOM 711 O O . PHE A 1 84 ? -1.703 10.641 3.173 1.00 74.94 84 PHE A O 1
ATOM 718 N N . LEU A 1 85 ? -2.541 11.461 1.251 1.00 78.31 85 LEU A N 1
ATOM 719 C CA . LEU A 1 85 ? -2.209 10.325 0.403 1.00 78.31 85 LEU A CA 1
ATOM 720 C C . LEU A 1 85 ? -1.122 10.762 -0.582 1.00 78.31 85 LEU A C 1
ATOM 722 O O . LEU A 1 85 ? -1.341 11.660 -1.394 1.00 78.31 85 LEU A O 1
ATOM 726 N N . LYS A 1 86 ? 0.050 10.125 -0.533 1.00 72.62 86 LYS A N 1
ATOM 727 C CA . LYS A 1 86 ? 1.089 10.333 -1.540 1.00 72.62 86 LYS A CA 1
ATOM 728 C C . LYS A 1 86 ? 0.890 9.314 -2.654 1.00 72.62 86 LYS A C 1
ATOM 730 O O . LYS A 1 86 ? 1.118 8.121 -2.467 1.00 72.62 86 LYS A O 1
ATOM 735 N N . LEU A 1 87 ? 0.472 9.782 -3.822 1.00 66.75 87 LEU A N 1
ATOM 736 C CA . LEU A 1 87 ? 0.486 8.961 -5.028 1.00 66.75 87 LEU A CA 1
ATOM 737 C C . LEU A 1 87 ? 1.947 8.723 -5.431 1.00 66.75 87 LEU A C 1
ATOM 739 O O . LEU A 1 87 ? 2.751 9.656 -5.421 1.00 66.75 87 LEU A O 1
ATOM 743 N N . ALA A 1 88 ? 2.307 7.491 -5.790 1.00 59.88 88 ALA A N 1
ATOM 744 C CA . ALA A 1 88 ? 3.633 7.195 -6.340 1.00 59.88 88 ALA A CA 1
ATOM 745 C C . ALA A 1 88 ? 3.778 7.636 -7.814 1.00 59.88 88 ALA A C 1
ATOM 747 O O . ALA A 1 88 ? 4.746 7.272 -8.484 1.00 59.88 88 ALA A O 1
ATOM 748 N N . GLU A 1 89 ? 2.841 8.435 -8.330 1.00 51.31 89 GLU A N 1
ATOM 749 C CA . GLU A 1 89 ? 2.862 8.965 -9.690 1.00 51.31 89 GLU A CA 1
ATOM 750 C C . GLU A 1 89 ? 3.880 10.114 -9.818 1.00 51.31 89 GLU A C 1
ATOM 752 O O . GLU A 1 89 ? 3.546 11.292 -9.833 1.00 51.31 89 GLU A O 1
ATOM 757 N N . GLN A 1 90 ? 5.157 9.753 -9.955 1.00 50.25 90 GLN A N 1
ATOM 758 C CA . GLN A 1 90 ? 6.136 10.529 -10.728 1.00 50.25 90 GLN A CA 1
ATOM 759 C C . GLN A 1 90 ? 6.356 9.860 -12.093 1.00 50.25 90 GLN A C 1
ATOM 761 O O . GLN A 1 90 ? 7.482 9.563 -12.489 1.00 50.25 90 GLN A O 1
ATOM 766 N N . ARG A 1 91 ? 5.282 9.554 -12.825 1.00 53.25 91 ARG A N 1
ATOM 767 C CA . ARG A 1 91 ? 5.405 9.095 -14.213 1.00 53.25 91 ARG A CA 1
ATOM 768 C C . ARG A 1 91 ? 4.423 9.853 -15.084 1.00 53.25 91 ARG A C 1
ATOM 770 O O . ARG A 1 91 ? 3.226 9.815 -14.844 1.00 53.25 91 ARG A O 1
AT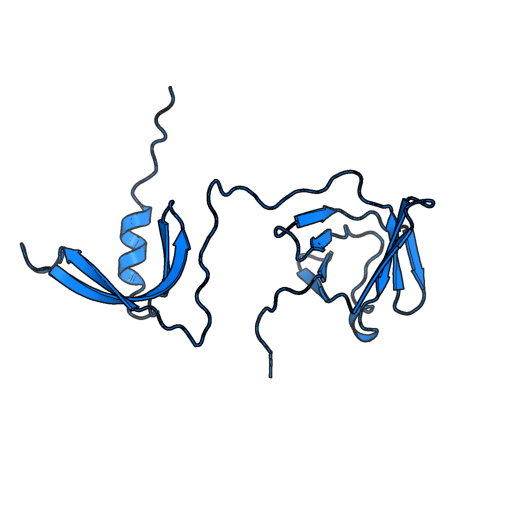OM 777 N N . GLN A 1 92 ? 4.959 10.533 -16.093 1.00 53.91 92 GLN A N 1
ATOM 778 C CA . GLN A 1 92 ? 4.174 11.224 -17.117 1.00 53.91 92 GLN A CA 1
ATOM 779 C C . GLN A 1 92 ? 3.481 10.241 -18.081 1.00 53.91 92 GLN A C 1
ATOM 781 O O . GLN A 1 92 ? 2.660 10.661 -18.890 1.00 53.91 92 GLN A O 1
ATOM 786 N N . SER A 1 93 ? 3.808 8.945 -18.015 1.00 56.22 93 SER A N 1
ATOM 787 C CA . SER A 1 93 ? 3.332 7.937 -18.961 1.00 56.22 93 SER A CA 1
ATOM 788 C C . SER A 1 93 ? 3.158 6.551 -18.336 1.00 56.22 93 SER A C 1
ATOM 790 O O . SER A 1 93 ? 3.975 6.100 -17.526 1.00 56.22 93 SER A O 1
ATOM 792 N N . GLU A 1 94 ? 2.078 5.875 -18.740 1.00 62.22 94 GLU A N 1
ATOM 793 C CA . GLU A 1 94 ? 1.766 4.492 -18.366 1.00 62.22 94 GLU A CA 1
ATOM 794 C C . GLU A 1 94 ? 2.790 3.502 -18.942 1.00 62.22 94 GLU A C 1
ATOM 796 O O . GLU A 1 94 ? 3.416 3.754 -19.976 1.00 62.22 94 GLU A O 1
ATOM 801 N N . ARG A 1 95 ? 2.960 2.362 -18.260 1.00 69.12 95 ARG A N 1
ATOM 802 C CA . ARG A 1 95 ? 3.821 1.256 -18.694 1.00 69.12 95 ARG A CA 1
ATOM 803 C C . ARG A 1 95 ? 2.985 0.056 -19.100 1.00 69.12 95 ARG A C 1
ATOM 805 O O . ARG A 1 95 ? 2.092 -0.358 -18.365 1.00 69.12 95 ARG A O 1
ATOM 812 N N . LEU A 1 96 ? 3.369 -0.561 -20.207 1.00 75.50 96 LEU A N 1
ATOM 813 C CA . LEU A 1 96 ? 3.007 -1.930 -20.519 1.00 75.50 96 LEU A CA 1
ATOM 814 C C . LEU A 1 96 ? 3.993 -2.858 -19.798 1.00 75.50 96 LEU A C 1
ATOM 816 O O . LEU A 1 96 ? 5.148 -2.980 -20.207 1.00 75.50 96 LEU A O 1
ATOM 820 N N . CYS A 1 97 ? 3.545 -3.476 -18.706 1.00 70.62 97 CYS A N 1
ATOM 821 C CA . CYS A 1 97 ? 4.295 -4.524 -18.015 1.00 70.62 97 CYS A CA 1
ATOM 822 C C . CYS A 1 97 ? 3.996 -5.869 -18.677 1.00 70.62 97 CYS A C 1
ATOM 824 O O . CYS A 1 97 ? 2.833 -6.260 -18.762 1.00 70.62 97 CYS A O 1
ATOM 826 N N . LEU A 1 98 ? 5.034 -6.578 -19.109 1.00 73.62 98 LEU A N 1
ATOM 827 C CA . LEU A 1 98 ? 4.879 -7.872 -19.765 1.00 73.62 98 LEU A CA 1
ATOM 828 C C . LEU A 1 98 ? 4.870 -8.984 -18.715 1.00 73.62 98 LEU A C 1
ATOM 830 O O . LEU A 1 98 ? 5.710 -9.016 -17.811 1.00 73.62 98 LEU A O 1
ATOM 834 N N . GLY A 1 99 ? 3.890 -9.883 -18.800 1.00 59.72 99 GLY A N 1
ATOM 835 C CA . GLY A 1 99 ? 3.785 -11.010 -17.873 1.00 59.72 99 GLY A CA 1
ATOM 836 C C . GLY A 1 99 ? 4.930 -12.016 -18.041 1.00 59.72 99 GLY A C 1
ATOM 837 O O . GLY A 1 99 ? 5.565 -12.094 -19.086 1.00 59.72 99 GLY A O 1
ATOM 838 N N . HIS A 1 100 ? 5.163 -12.874 -17.041 1.00 53.84 100 HIS A N 1
ATOM 839 C CA . HIS A 1 100 ? 6.192 -13.929 -17.124 1.00 53.84 100 HIS A CA 1
ATOM 840 C C . HIS A 1 100 ? 6.010 -14.902 -18.310 1.00 53.84 100 HIS A C 1
ATOM 842 O O . HIS A 1 100 ? 6.981 -15.526 -18.740 1.00 53.84 100 HIS A O 1
ATOM 848 N N . SER A 1 101 ? 4.785 -15.037 -18.827 1.00 56.47 101 SER A N 1
ATOM 849 C CA . SER A 1 101 ? 4.449 -15.828 -20.018 1.00 56.47 101 SER A CA 1
ATOM 850 C C . SER A 1 101 ? 4.641 -15.071 -21.336 1.00 56.47 101 SER A C 1
ATOM 852 O O . SER A 1 101 ? 4.696 -15.694 -22.392 1.00 56.47 101 SER A O 1
ATOM 854 N N . GLU A 1 102 ? 4.747 -13.745 -21.290 1.00 59.19 102 GLU A N 1
ATOM 855 C CA . GLU A 1 102 ? 4.897 -12.867 -22.448 1.00 59.19 102 GLU A CA 1
ATOM 856 C C . GLU A 1 102 ? 6.371 -12.478 -22.571 1.00 59.19 102 GLU A C 1
ATOM 858 O O . GLU A 1 102 ? 6.817 -11.422 -22.129 1.00 59.19 102 GLU A O 1
ATOM 863 N N . GLN A 1 103 ? 7.177 -13.379 -23.132 1.00 65.12 103 GLN A N 1
ATOM 864 C CA . GLN A 1 103 ? 8.591 -13.093 -23.354 1.00 65.12 103 GLN A CA 1
ATOM 865 C C . GLN A 1 103 ? 8.756 -12.184 -24.575 1.00 65.12 103 GLN A C 1
ATOM 867 O O . GLN A 1 103 ? 8.879 -12.664 -25.701 1.00 65.12 103 GLN A O 1
ATOM 872 N N . LEU A 1 104 ? 8.800 -10.868 -24.357 1.00 75.69 104 LEU A N 1
ATOM 873 C CA . LEU A 1 104 ? 9.272 -9.939 -25.380 1.00 75.69 104 LEU A CA 1
ATOM 874 C C . LEU A 1 104 ? 10.801 -9.874 -25.328 1.00 75.69 104 LEU A C 1
ATOM 876 O O . LEU A 1 104 ? 11.398 -9.517 -24.309 1.00 75.69 104 LEU A O 1
ATOM 880 N N . ILE A 1 105 ? 11.436 -10.237 -26.439 1.00 78.94 105 ILE A N 1
ATOM 881 C CA . ILE A 1 105 ? 12.890 -10.209 -26.594 1.00 78.94 105 ILE A CA 1
ATOM 882 C C . ILE A 1 105 ? 13.238 -9.072 -27.553 1.00 78.94 105 ILE A C 1
ATOM 884 O O . ILE A 1 105 ? 12.884 -9.117 -28.730 1.00 78.94 105 ILE A O 1
ATOM 888 N N . GLY A 1 106 ? 13.948 -8.064 -27.050 1.00 77.06 106 GLY A N 1
ATOM 889 C CA . GLY A 1 106 ? 14.528 -6.999 -27.863 1.00 77.06 106 GLY A CA 1
ATOM 890 C C . GLY A 1 106 ? 15.903 -7.404 -28.386 1.00 77.06 106 GLY A C 1
ATOM 891 O O . GLY A 1 106 ? 16.693 -8.000 -27.650 1.00 77.06 106 GLY A O 1
ATOM 892 N N . SER A 1 107 ? 16.191 -7.088 -29.651 1.00 80.25 107 SER A N 1
ATOM 893 C CA . SER A 1 107 ? 17.542 -7.190 -30.216 1.00 80.25 107 SER A CA 1
ATOM 894 C C . SER A 1 107 ? 18.182 -5.805 -30.224 1.00 80.25 107 SER A C 1
ATOM 896 O O . SER A 1 107 ? 17.690 -4.908 -30.903 1.00 80.25 107 SER A O 1
ATOM 898 N N . PHE A 1 108 ? 19.255 -5.637 -29.458 1.00 76.69 108 PHE A N 1
ATOM 899 C CA . PHE A 1 108 ? 19.989 -4.383 -29.311 1.00 76.69 108 PHE A CA 1
ATOM 900 C C . PHE A 1 108 ? 21.346 -4.525 -29.980 1.00 76.69 108 PHE A C 1
ATOM 902 O O . PHE A 1 108 ? 22.066 -5.481 -29.702 1.00 76.69 108 PHE A O 1
ATOM 909 N N . SER A 1 109 ? 21.692 -3.581 -30.845 1.00 76.44 109 SER A N 1
ATOM 910 C CA . SER A 1 109 ? 23.018 -3.499 -31.449 1.00 76.44 109 SER A CA 1
ATOM 911 C C . SER A 1 109 ? 23.770 -2.343 -30.813 1.00 76.44 109 SER A C 1
ATOM 913 O O . SER A 1 109 ? 23.320 -1.201 -30.894 1.00 76.44 109 SER A O 1
ATOM 915 N N . LEU A 1 110 ? 24.887 -2.652 -30.164 1.00 71.94 110 LEU A N 1
ATOM 916 C CA . LEU A 1 110 ? 25.811 -1.667 -29.612 1.00 71.94 110 LEU A CA 1
ATOM 917 C C . LEU A 1 110 ? 27.085 -1.676 -30.450 1.00 71.94 110 LEU A C 1
ATOM 919 O O . LEU A 1 110 ? 27.486 -2.730 -30.942 1.00 71.94 110 LEU A O 1
ATOM 923 N N . LEU A 1 111 ? 27.706 -0.512 -30.622 1.00 72.62 111 LEU A N 1
ATOM 924 C CA . LEU A 1 111 ? 29.027 -0.427 -31.241 1.00 72.62 111 LEU A CA 1
ATOM 925 C C . LEU A 1 111 ? 30.024 -1.203 -30.378 1.00 72.62 111 LEU A C 1
ATOM 927 O O . LEU A 1 111 ? 30.007 -1.077 -29.157 1.00 72.62 111 LEU A O 1
ATOM 931 N N . SER A 1 112 ? 30.851 -2.024 -31.016 1.00 68.44 112 SER A N 1
ATOM 932 C CA . SER A 1 112 ? 31.857 -2.815 -30.318 1.00 68.44 112 SER A CA 1
ATOM 933 C C . SER A 1 112 ? 33.089 -1.965 -30.023 1.00 68.44 112 SER A C 1
ATOM 935 O O . SER A 1 112 ? 33.692 -1.401 -30.938 1.00 68.44 112 SER A O 1
ATOM 937 N N . ASP A 1 113 ? 33.518 -1.935 -28.762 1.00 66.00 113 ASP A N 1
ATOM 938 C CA . ASP A 1 113 ? 34.756 -1.254 -28.354 1.00 66.00 113 ASP A CA 1
ATOM 939 C C . ASP A 1 113 ? 36.019 -2.012 -28.794 1.00 66.00 113 ASP A C 1
ATOM 941 O O . ASP A 1 113 ? 37.123 -1.468 -28.796 1.00 66.00 113 ASP A O 1
ATOM 945 N N . LEU A 1 114 ? 35.869 -3.285 -29.176 1.00 66.62 114 LEU A N 1
ATOM 946 C CA . LEU A 1 114 ? 36.974 -4.167 -29.553 1.00 66.62 114 LEU A CA 1
ATOM 947 C C . LEU A 1 114 ? 37.310 -4.096 -31.045 1.00 66.62 114 LEU A C 1
ATOM 949 O O . LEU A 1 114 ? 38.460 -4.322 -31.424 1.00 66.62 114 LEU A O 1
ATOM 953 N N . VAL A 1 115 ? 36.320 -3.815 -31.899 1.00 71.38 115 VAL A N 1
ATOM 954 C CA . VAL A 1 115 ? 36.489 -3.810 -33.356 1.00 71.38 115 VAL A CA 1
ATOM 955 C C . VAL A 1 115 ? 35.809 -2.577 -33.959 1.00 71.38 115 VAL A C 1
ATOM 957 O O . VAL A 1 115 ? 34.579 -2.487 -33.936 1.00 71.38 115 VAL A O 1
ATOM 960 N N . PRO A 1 116 ? 36.575 -1.649 -34.568 1.00 63.38 116 PRO A N 1
ATOM 961 C CA . PRO A 1 116 ? 36.011 -0.489 -35.247 1.00 63.38 116 PRO A CA 1
ATOM 962 C C . PRO A 1 116 ? 34.992 -0.914 -36.312 1.00 63.38 116 PRO A C 1
ATOM 964 O O . PRO A 1 116 ? 35.292 -1.753 -37.160 1.00 63.38 116 PRO A O 1
ATOM 967 N N . ALA A 1 117 ? 33.801 -0.313 -36.273 1.00 64.62 117 ALA A N 1
ATOM 968 C CA . ALA A 1 117 ? 32.670 -0.580 -37.171 1.00 64.62 117 ALA A CA 1
ATOM 969 C C . ALA A 1 117 ? 31.985 -1.959 -37.038 1.00 64.62 117 ALA A C 1
ATOM 971 O O . ALA A 1 117 ? 31.103 -2.270 -37.841 1.00 64.62 117 ALA A O 1
ATOM 972 N N . ALA A 1 118 ? 32.321 -2.765 -36.025 1.00 66.38 118 ALA A N 1
ATOM 973 C CA . ALA A 1 118 ? 31.525 -3.936 -35.667 1.00 66.38 118 ALA A CA 1
ATOM 974 C C . ALA A 1 118 ? 30.439 -3.563 -34.649 1.00 66.38 118 ALA A C 1
ATOM 976 O O . ALA A 1 118 ? 30.656 -2.725 -33.775 1.00 66.38 118 ALA A O 1
ATOM 977 N N . ASN A 1 119 ? 29.280 -4.216 -34.749 1.00 69.94 119 ASN A N 1
ATOM 978 C CA . ASN A 1 119 ? 28.208 -4.097 -33.768 1.00 69.94 119 ASN A CA 1
ATOM 979 C C . ASN A 1 119 ? 28.046 -5.419 -33.023 1.00 69.94 119 ASN A C 1
ATOM 981 O O . ASN A 1 119 ? 27.856 -6.465 -33.648 1.00 69.94 119 ASN A O 1
ATOM 985 N N . ASP A 1 120 ? 28.030 -5.353 -31.701 1.00 68.31 120 ASP A N 1
ATOM 986 C CA . ASP A 1 120 ? 27.652 -6.472 -30.857 1.00 68.31 120 ASP A CA 1
ATOM 987 C C . ASP A 1 120 ? 26.126 -6.520 -30.735 1.00 68.31 120 ASP A C 1
ATOM 989 O O . ASP A 1 120 ? 25.472 -5.534 -30.384 1.00 68.31 120 ASP A O 1
ATOM 993 N N . ALA A 1 121 ? 25.542 -7.674 -31.062 1.00 74.00 121 ALA A N 1
ATOM 994 C CA . ALA A 1 121 ? 24.100 -7.886 -31.034 1.00 74.00 121 ALA A CA 1
ATOM 995 C C . ALA A 1 121 ? 23.678 -8.669 -29.785 1.00 74.00 121 ALA A C 1
ATOM 997 O O . ALA A 1 121 ? 24.090 -9.811 -29.570 1.00 74.00 121 ALA A O 1
ATOM 998 N N . TYR A 1 122 ? 22.781 -8.083 -28.997 1.00 74.12 122 TYR A N 1
ATOM 999 C CA . TYR A 1 122 ? 22.293 -8.642 -27.744 1.00 74.12 122 TYR A CA 1
ATOM 1000 C C . TYR A 1 122 ? 20.797 -8.902 -27.805 1.00 74.12 122 TYR A C 1
ATOM 1002 O O . TYR A 1 122 ? 20.009 -8.020 -28.132 1.00 74.12 122 TYR A O 1
ATOM 1010 N N . LYS A 1 123 ? 20.399 -10.114 -27.421 1.00 77.75 123 LYS A N 1
ATOM 1011 C CA . LYS A 1 123 ? 18.996 -10.464 -27.189 1.00 77.75 123 LYS A CA 1
ATOM 1012 C C . LYS A 1 123 ? 18.703 -10.339 -25.702 1.00 77.75 123 LYS A C 1
ATOM 1014 O O . LYS A 1 123 ? 19.239 -11.116 -24.911 1.00 77.75 123 LYS A O 1
ATOM 1019 N N . LEU A 1 124 ? 17.890 -9.356 -25.329 1.00 80.94 124 LEU A N 1
ATOM 1020 C CA . LEU A 1 124 ? 17.566 -9.049 -23.935 1.00 80.94 124 LEU A CA 1
ATOM 1021 C C . LEU A 1 124 ? 16.059 -9.117 -23.710 1.00 80.94 124 LEU A C 1
ATOM 1023 O O . LEU A 1 124 ? 15.270 -8.756 -24.583 1.00 80.94 124 LEU A O 1
ATOM 1027 N N . HIS A 1 125 ? 15.668 -9.578 -22.525 1.00 82.00 125 HIS A N 1
ATOM 1028 C CA . HIS A 1 125 ? 14.264 -9.602 -22.136 1.00 82.00 125 HIS A CA 1
ATOM 1029 C C . HIS A 1 125 ? 13.813 -8.196 -21.765 1.00 82.00 125 HIS A C 1
ATOM 1031 O O . HIS A 1 125 ? 14.475 -7.521 -20.977 1.00 82.00 125 HIS A O 1
ATOM 1037 N N . ILE A 1 126 ? 12.677 -7.779 -22.306 1.00 80.75 126 ILE A N 1
ATOM 1038 C CA . ILE A 1 126 ? 12.042 -6.518 -21.944 1.00 80.75 126 ILE A CA 1
ATOM 1039 C C . ILE A 1 126 ? 11.058 -6.801 -20.808 1.00 80.75 126 ILE A C 1
ATOM 1041 O O . ILE A 1 126 ? 10.198 -7.669 -20.932 1.00 80.75 126 ILE A O 1
ATOM 1045 N N . ALA A 1 127 ? 11.220 -6.099 -19.688 1.00 79.69 127 ALA A N 1
ATOM 1046 C CA . ALA A 1 127 ? 10.359 -6.228 -18.514 1.00 79.69 127 ALA A CA 1
ATOM 1047 C C . ALA A 1 127 ? 9.157 -5.275 -18.581 1.00 79.69 127 ALA A C 1
ATOM 1049 O O . ALA A 1 127 ? 8.037 -5.662 -18.248 1.00 79.69 127 ALA A O 1
ATOM 1050 N N . ASP A 1 128 ? 9.383 -4.036 -19.026 1.00 79.06 128 ASP A N 1
ATOM 1051 C CA . ASP A 1 128 ? 8.325 -3.053 -19.250 1.00 79.06 128 ASP A CA 1
ATOM 1052 C C . ASP A 1 128 ? 8.701 -2.032 -20.334 1.00 79.06 128 ASP A C 1
ATOM 1054 O O . ASP A 1 128 ? 9.882 -1.832 -20.627 1.00 79.06 128 ASP A O 1
ATOM 1058 N N . ILE A 1 129 ? 7.689 -1.410 -20.947 1.00 81.56 129 ILE A N 1
ATOM 1059 C CA . ILE A 1 129 ? 7.834 -0.337 -21.945 1.00 81.56 129 ILE A CA 1
ATOM 1060 C C . ILE A 1 129 ? 6.861 0.800 -21.613 1.00 81.56 129 ILE A C 1
ATOM 1062 O O . ILE A 1 129 ? 5.695 0.547 -21.320 1.00 81.56 129 ILE A O 1
ATOM 1066 N N . SER A 1 130 ? 7.302 2.052 -21.717 1.00 78.56 130 SER A N 1
ATOM 1067 C CA . SER A 1 130 ? 6.446 3.242 -21.797 1.00 78.56 130 SER A CA 1
ATOM 1068 C C . SER A 1 130 ? 6.881 4.161 -22.938 1.00 78.56 130 SER A C 1
ATOM 1070 O O . SER A 1 130 ? 7.904 3.940 -23.585 1.00 78.56 130 SER A O 1
ATOM 1072 N N . SER A 1 131 ? 6.140 5.251 -23.154 1.00 72.75 131 SER A N 1
ATOM 1073 C CA . SER A 1 131 ? 6.553 6.305 -24.092 1.00 72.75 131 SER A CA 1
ATOM 1074 C C . SER A 1 131 ? 7.859 7.010 -23.696 1.00 72.75 131 SER A C 1
ATOM 1076 O O . SER A 1 131 ? 8.469 7.666 -24.532 1.00 72.75 131 SER A O 1
ATOM 1078 N N . GLY A 1 132 ? 8.293 6.883 -22.436 1.00 73.44 132 GLY A N 1
ATOM 1079 C CA . GLY A 1 132 ? 9.524 7.488 -21.920 1.00 73.44 132 GLY A CA 1
ATOM 1080 C C . GLY A 1 132 ? 10.737 6.553 -21.898 1.00 73.44 132 GLY A C 1
ATOM 1081 O O . GLY A 1 132 ? 11.820 6.994 -21.526 1.00 73.44 132 GLY A O 1
ATOM 1082 N N . GLY A 1 133 ? 10.579 5.271 -22.244 1.00 76.25 133 GLY A N 1
ATOM 1083 C CA . GLY A 1 133 ? 11.680 4.305 -22.253 1.00 76.25 133 GLY A CA 1
ATOM 1084 C C . GLY A 1 133 ? 11.240 2.872 -21.966 1.00 76.25 133 GLY A C 1
ATOM 1085 O O . GLY A 1 133 ? 10.053 2.577 -21.870 1.00 76.25 133 GLY A O 1
ATOM 1086 N N . MET A 1 134 ? 12.208 1.968 -21.813 1.00 81.31 134 MET A N 1
ATOM 1087 C CA . MET A 1 134 ? 11.953 0.561 -21.491 1.00 81.31 134 MET A CA 1
ATOM 1088 C C . MET A 1 134 ? 12.869 0.054 -20.380 1.00 81.31 134 MET A C 1
ATOM 1090 O O . MET A 1 134 ? 14.009 0.503 -20.250 1.00 81.31 134 MET A O 1
ATOM 1094 N N . ALA A 1 135 ? 12.389 -0.920 -19.613 1.00 80.19 135 ALA A N 1
ATOM 1095 C CA . ALA A 1 135 ? 13.201 -1.696 -18.690 1.00 80.19 135 ALA A CA 1
ATOM 1096 C C . ALA A 1 135 ? 13.643 -3.007 -19.351 1.00 80.19 135 ALA A C 1
ATOM 1098 O O . ALA A 1 135 ? 12.816 -3.781 -19.834 1.00 80.19 135 ALA A O 1
ATOM 1099 N N . ILE A 1 136 ? 14.947 -3.281 -19.330 1.00 81.69 136 ILE A N 1
ATOM 1100 C CA . ILE A 1 136 ? 15.549 -4.509 -19.863 1.00 81.69 136 ILE A CA 1
ATOM 1101 C C . ILE A 1 136 ? 16.182 -5.332 -18.741 1.00 81.69 136 ILE A C 1
ATOM 1103 O O . ILE A 1 136 ? 16.800 -4.794 -17.823 1.00 81.69 136 ILE A O 1
ATOM 1107 N N . LEU A 1 137 ? 16.049 -6.653 -18.824 1.00 78.06 137 LEU A N 1
ATOM 1108 C CA . LEU A 1 137 ? 16.713 -7.595 -17.933 1.00 78.06 137 LEU A CA 1
ATOM 1109 C C . LEU A 1 137 ? 18.010 -8.064 -18.589 1.00 78.06 137 LEU A C 1
ATOM 1111 O O . LEU A 1 137 ? 18.001 -8.775 -19.597 1.00 78.06 137 LEU A O 1
ATOM 1115 N N . VAL A 1 138 ? 19.130 -7.668 -17.990 1.00 76.06 138 VAL A N 1
ATOM 1116 C CA . VAL A 1 138 ? 20.470 -8.041 -18.444 1.00 76.06 138 VAL A CA 1
ATOM 1117 C C . VAL A 1 138 ? 20.959 -9.238 -17.622 1.00 76.06 138 VAL A C 1
ATOM 1119 O O . VAL A 1 138 ? 21.016 -9.146 -16.393 1.00 76.06 138 VAL A O 1
ATOM 1122 N N . PRO A 1 139 ? 21.324 -10.372 -18.250 1.00 71.25 139 PRO A N 1
ATOM 1123 C CA . PRO A 1 139 ? 21.935 -11.489 -17.535 1.00 71.25 139 PRO A CA 1
ATOM 1124 C C . PRO A 1 139 ? 23.199 -11.038 -16.796 1.00 71.25 139 PRO A C 1
ATOM 1126 O O . PRO A 1 139 ? 23.988 -10.282 -17.353 1.00 71.25 139 PRO A O 1
ATOM 1129 N N . ALA A 1 140 ? 23.453 -11.553 -15.589 1.00 73.25 140 ALA A N 1
ATOM 1130 C CA . ALA A 1 140 ? 24.577 -11.111 -14.749 1.00 73.25 140 ALA A CA 1
ATOM 1131 C C . ALA A 1 140 ? 25.955 -11.159 -15.447 1.00 73.25 140 ALA A C 1
ATOM 1133 O O . ALA A 1 140 ? 26.803 -10.305 -15.204 1.00 73.25 140 ALA A O 1
ATOM 1134 N N . ARG A 1 141 ? 26.165 -12.106 -16.373 1.00 72.25 141 ARG A N 1
ATOM 1135 C CA . ARG A 1 141 ? 27.377 -12.189 -17.215 1.00 72.25 141 ARG A CA 1
ATOM 1136 C C . ARG A 1 141 ? 27.632 -10.939 -18.075 1.00 72.25 141 ARG A C 1
ATOM 1138 O O . ARG A 1 141 ? 28.775 -10.631 -18.385 1.00 72.25 141 ARG A O 1
ATOM 1145 N N . ASN A 1 142 ? 26.578 -10.199 -18.402 1.00 67.50 142 ASN A N 1
ATOM 1146 C CA . ASN A 1 142 ? 26.593 -9.006 -19.245 1.00 67.50 142 ASN A CA 1
ATOM 1147 C C . ASN A 1 142 ? 26.518 -7.713 -18.401 1.00 67.50 142 ASN A C 1
ATOM 1149 O O . ASN A 1 142 ? 26.241 -6.641 -18.922 1.00 67.50 142 ASN A O 1
ATOM 1153 N N . PHE A 1 143 ? 26.738 -7.777 -17.082 1.00 64.88 143 PHE A N 1
ATOM 1154 C CA . PHE A 1 143 ? 26.603 -6.608 -16.200 1.00 64.88 143 PHE A CA 1
ATOM 1155 C C . PHE A 1 143 ? 27.691 -5.536 -16.412 1.00 64.88 143 PHE A C 1
ATOM 1157 O O . PHE A 1 143 ? 27.489 -4.376 -16.060 1.00 64.88 143 PHE A O 1
ATOM 1164 N N . HIS A 1 144 ? 28.837 -5.900 -16.995 1.00 65.25 144 HIS A N 1
ATOM 1165 C CA . HIS A 1 144 ? 29.946 -4.977 -17.258 1.00 65.25 144 HIS A CA 1
ATOM 1166 C C . HIS A 1 144 ? 29.559 -3.841 -18.223 1.00 65.25 144 HIS A C 1
ATOM 1168 O O . HIS A 1 144 ? 29.963 -2.708 -17.989 1.00 65.25 144 HIS A O 1
ATOM 1174 N N . PHE A 1 145 ? 28.667 -4.099 -19.187 1.00 61.66 145 PHE A N 1
ATOM 1175 C CA . PHE A 1 145 ? 28.154 -3.097 -20.134 1.00 61.66 145 PHE A CA 1
ATOM 1176 C C . PHE A 1 145 ? 27.361 -1.951 -19.480 1.00 61.66 145 PHE A C 1
ATOM 1178 O O . PHE A 1 145 ? 27.246 -0.873 -20.047 1.00 61.66 145 PHE A O 1
ATOM 1185 N N . VAL A 1 146 ? 26.788 -2.167 -18.289 1.00 59.19 146 VAL A N 1
ATOM 1186 C CA . VAL A 1 146 ? 25.926 -1.175 -17.616 1.00 59.19 146 VAL A CA 1
ATOM 1187 C C . VAL A 1 146 ? 26.746 -0.165 -16.802 1.00 59.19 146 VAL A C 1
ATOM 1189 O O . VAL A 1 146 ? 26.267 0.925 -16.496 1.00 59.19 146 VAL A O 1
ATOM 1192 N N . LYS A 1 147 ? 27.985 -0.505 -16.423 1.00 53.25 147 LYS A N 1
ATOM 1193 C CA . LYS A 1 147 ? 28.802 0.335 -15.532 1.00 53.25 147 LYS A CA 1
ATOM 1194 C C . LYS A 1 147 ? 29.453 1.528 -16.230 1.00 53.25 147 LYS A C 1
ATOM 1196 O O . LYS A 1 147 ? 29.654 2.546 -15.574 1.00 53.25 147 LYS A O 1
ATOM 1201 N N . GLU A 1 148 ? 29.754 1.432 -17.521 1.00 49.78 148 GLU A N 1
ATOM 1202 C CA . GLU A 1 148 ? 30.466 2.498 -18.242 1.00 49.78 148 GLU A CA 1
ATOM 1203 C C . GLU A 1 148 ? 29.562 3.693 -18.590 1.00 49.78 148 GLU A C 1
ATOM 1205 O O . GLU A 1 148 ? 30.026 4.829 -18.639 1.00 49.78 148 GLU A O 1
ATOM 1210 N N . SER A 1 149 ? 28.245 3.486 -18.697 1.00 43.91 149 SER A N 1
ATOM 1211 C CA . SER A 1 149 ? 27.272 4.540 -19.020 1.00 43.91 149 SER A CA 1
ATOM 1212 C C . SER A 1 149 ? 26.826 5.413 -17.835 1.00 43.91 149 SER A C 1
ATOM 1214 O O . SER A 1 149 ? 26.146 6.411 -18.043 1.00 43.91 149 SER A O 1
ATOM 1216 N N . VAL A 1 150 ? 27.167 5.067 -16.586 1.00 40.25 150 VAL A N 1
ATOM 1217 C CA . VAL A 1 150 ? 26.748 5.841 -15.389 1.00 40.25 150 VAL A CA 1
ATOM 1218 C C . VAL A 1 150 ? 27.742 6.965 -15.047 1.00 40.25 150 VAL A C 1
ATOM 1220 O O . VAL A 1 150 ? 27.436 7.843 -14.244 1.00 40.25 150 VAL A O 1
ATOM 1223 N N . ALA A 1 151 ? 28.919 6.987 -15.683 1.00 35.00 151 ALA A N 1
ATOM 1224 C CA . ALA A 1 151 ? 29.910 8.051 -15.506 1.00 35.00 151 ALA A CA 1
ATOM 1225 C C . ALA A 1 151 ? 29.590 9.332 -16.304 1.00 35.00 151 ALA A C 1
ATOM 1227 O O . ALA A 1 151 ? 30.213 10.366 -16.072 1.00 35.00 151 ALA A O 1
ATOM 1228 N N . THR A 1 152 ? 28.616 9.302 -17.221 1.00 34.53 152 THR A N 1
ATOM 1229 C CA . THR A 1 152 ? 28.118 10.501 -17.908 1.00 34.53 152 THR A CA 1
ATOM 1230 C C . THR A 1 152 ? 26.996 11.127 -17.086 1.00 34.53 152 THR A C 1
ATOM 1232 O O . THR A 1 152 ? 25.811 10.836 -17.233 1.00 34.53 152 THR A O 1
ATOM 1235 N N . THR A 1 153 ? 27.407 11.983 -16.157 1.00 31.77 153 THR A N 1
ATOM 1236 C CA . THR A 1 153 ? 26.563 12.879 -15.373 1.00 31.77 153 THR A CA 1
ATOM 1237 C C . THR A 1 153 ? 25.571 13.610 -16.282 1.00 31.77 153 THR A C 1
ATOM 1239 O O . THR A 1 153 ? 25.971 14.286 -17.230 1.00 31.77 153 THR A O 1
ATOM 1242 N N . PHE A 1 154 ? 24.277 13.520 -15.965 1.00 30.27 154 PHE A N 1
ATOM 1243 C CA . PHE A 1 154 ? 23.272 14.466 -16.445 1.00 30.27 154 PHE A CA 1
ATOM 1244 C C . PHE A 1 154 ? 23.684 15.870 -15.978 1.00 30.27 154 PHE A C 1
ATOM 1246 O O . PHE A 1 154 ? 23.445 16.247 -14.831 1.00 30.27 154 PHE A O 1
ATOM 1253 N N . HIS A 1 155 ? 24.300 16.658 -16.857 1.00 30.56 155 HIS A N 1
ATOM 1254 C CA . HIS A 1 155 ? 24.244 18.106 -16.722 1.00 30.56 155 HIS A CA 1
ATOM 1255 C C . HIS A 1 155 ? 22.834 18.524 -17.126 1.00 30.56 155 HIS A C 1
ATOM 1257 O O . HIS A 1 155 ? 22.513 18.623 -18.308 1.00 30.56 155 HIS A O 1
ATOM 1263 N N . GLY A 1 156 ? 21.974 18.699 -16.121 1.00 29.14 156 GLY A N 1
ATOM 1264 C CA . GLY A 1 156 ? 20.720 19.411 -16.298 1.00 29.14 156 GLY A CA 1
ATOM 1265 C C . GLY A 1 156 ? 21.022 20.777 -16.906 1.00 29.14 156 GLY A C 1
ATOM 1266 O O . GLY A 1 156 ? 21.787 21.556 -16.338 1.00 29.14 156 GLY A O 1
ATOM 1267 N N . ALA A 1 157 ? 20.456 21.030 -18.083 1.00 27.70 157 ALA A N 1
ATOM 1268 C CA . ALA A 1 157 ? 20.319 22.376 -18.599 1.00 27.70 157 ALA A CA 1
ATOM 1269 C C . ALA A 1 157 ? 19.384 23.118 -17.636 1.00 27.70 157 ALA A C 1
ATOM 1271 O O . ALA A 1 157 ? 18.195 22.810 -17.564 1.00 27.70 157 ALA A O 1
ATOM 1272 N N . ASN A 1 158 ? 19.950 24.025 -16.842 1.00 32.84 158 ASN A N 1
ATOM 1273 C CA . ASN A 1 158 ? 19.174 25.084 -16.217 1.00 32.84 158 ASN A CA 1
ATOM 1274 C C . ASN A 1 158 ? 18.836 26.091 -17.321 1.00 32.84 158 ASN A C 1
ATOM 1276 O O . ASN A 1 158 ? 19.750 26.613 -17.965 1.00 32.84 158 ASN A O 1
ATOM 1280 N N . GLU A 1 159 ? 17.542 26.315 -17.537 1.00 31.42 159 GLU A N 1
ATOM 1281 C CA . GLU A 1 159 ? 17.038 27.604 -18.022 1.00 31.42 159 GLU A CA 1
ATOM 1282 C C . GLU A 1 159 ? 17.210 28.675 -16.936 1.00 31.42 159 GLU A C 1
ATOM 1284 O O . GLU A 1 159 ? 17.082 28.329 -15.734 1.00 31.42 159 GLU A O 1
#

Foldseek 3Di:
DDDDDDLFKWKWWQDPNDIQIFTFPDWDADVVQQKIKTFTDQVSVVPDDLPTWMKIQHSPQRKIFIWHWDDDDRRITMTGNGPDIHRPPPDPKDKDFADPVRFDWDWDWDQDPVDHPDTDIDTWTWGIDIPVGTDTDDDPVRCVVVVVVVVPDPPPDDD

Sequence (159 aa):
MDKGATNECFIWQNIYEKRFIHYIDSMEIDPVLKIIRIEIKARSFKHIHPLSNFYLKLKTRDSVCKLEYLSHSGNQIVFYFPEFLKLAEQRQSERLCLGHSEQLIGSFSLLSDLVPAANDAYKLHIADISSGGMAILVPARNFHFVKESVATTFHGANE

Radius of gyration: 22.25 Å; chains: 1; bounding box: 55×49×56 Å